Protein AF-A0A654TS84-F1 (afdb_monomer)

Foldseek 3Di:
DVCVVVVHDDDFAAFLLVLLVVLLVQLVVLCVVPNNQRSLQVSLVCLCLSCQPPPLDDVLNVQSNVDGGSVSSVVSSVPDPRRHGDHVRSPDDDDDDDDDDPDDDPPCCVVDVPDPDDDPCPPPDDPDD

InterPro domains:
  IPR024036 tRNA-dihydrouridine synthase, putative, C-terminal [G3DSA:1.10.1200.80] (17-82)
  IPR035587 DUS-like, FMN-binding domain [PF01207] (4-73)

Nearest PDB structures (foldseek):
  6ei9-assembly2_B  TM=7.170E-01  e=5.439E-02  Escherichia coli
  1vhn-assembly1_A  TM=7.467E-01  e=1.820E-01  Thermotoga maritima
  8yqt-assembly1_J  TM=1.193E-01  e=7.619E+00  African swine fever virus

Mean predicted aligned error: 10.65 Å

Solvent-accessible surface area (backbone atoms only — not comparable to full-atom values): 8158 Å² total; per-residue (Å²): 116,67,33,81,78,69,77,44,77,75,78,82,74,60,30,45,36,56,48,41,51,50,51,52,52,49,36,49,51,35,18,72,74,61,39,53,65,54,9,31,61,56,44,30,76,46,46,67,67,74,51,43,60,50,91,63,59,72,67,55,50,55,49,55,54,64,36,62,47,70,68,53,46,51,62,57,48,71,70,51,68,42,83,42,66,61,43,70,77,54,63,71,90,82,75,89,82,75,82,80,77,88,79,81,74,64,89,68,56,87,77,46,92,82,64,82,73,77,62,91,68,74,84,61,90,68,87,81,127

pLDDT: mean 86.01, std 14.93, range [36.28, 98.5]

Organism: Mycobacterium tuberculosis (NCBI:txid1773)

Structure (mmCIF, N/CA/C/O backbone):
data_AF-A0A654TS84-F1
#
_entry.id   AF-A0A654TS84-F1
#
loop_
_atom_site.group_PDB
_atom_site.id
_atom_site.type_symbol
_atom_site.label_atom_id
_atom_site.label_alt_id
_atom_site.label_comp_id
_atom_site.label_asym_id
_atom_site.label_entity_id
_atom_site.label_seq_id
_atom_site.pdbx_PDB_ins_code
_atom_site.Cartn_x
_atom_site.Cartn_y
_atom_site.Cartn_z
_atom_site.occupancy
_atom_site.B_iso_or_equiv
_atom_site.auth_seq_id
_atom_site.auth_comp_id
_atom_site.auth_asym_id
_atom_site.auth_atom_id
_atom_site.pdbx_PDB_model_num
ATOM 1 N N . MET A 1 1 ? -9.237 15.622 -5.826 1.00 50.25 1 MET A N 1
ATOM 2 C CA . MET A 1 1 ? -9.062 17.009 -6.317 1.00 50.25 1 MET A CA 1
ATOM 3 C C . MET A 1 1 ? -10.359 17.625 -6.837 1.00 50.25 1 MET A C 1
ATOM 5 O O . MET A 1 1 ? -10.637 18.733 -6.423 1.00 50.25 1 MET A O 1
ATOM 9 N N . SER A 1 2 ? -11.194 16.936 -7.632 1.00 61.44 2 SER A N 1
ATOM 10 C CA . SER A 1 2 ? -12.464 17.496 -8.155 1.00 61.44 2 SER A CA 1
ATOM 11 C C . SER A 1 2 ? -13.404 18.109 -7.093 1.00 61.44 2 SER A C 1
ATOM 13 O O . SER A 1 2 ? -13.837 19.237 -7.282 1.00 61.44 2 SER A O 1
ATOM 15 N N . ALA A 1 3 ? -13.624 17.452 -5.946 1.00 62.84 3 ALA A N 1
ATOM 16 C CA . ALA A 1 3 ? -14.514 17.951 -4.884 1.00 62.84 3 ALA A CA 1
ATOM 17 C C . ALA A 1 3 ? -14.129 19.344 -4.331 1.00 62.84 3 ALA A C 1
ATOM 19 O O . ALA A 1 3 ? -14.997 20.173 -4.072 1.00 62.84 3 ALA A O 1
ATOM 20 N N . ALA A 1 4 ? -12.826 19.639 -4.240 1.00 63.66 4 ALA A N 1
ATOM 21 C CA . ALA A 1 4 ? -12.328 20.942 -3.791 1.00 63.66 4 ALA A CA 1
ATOM 22 C C . ALA A 1 4 ? -12.630 22.070 -4.795 1.00 63.66 4 ALA A C 1
ATOM 24 O O . ALA A 1 4 ? -12.720 23.229 -4.407 1.00 63.66 4 ALA A O 1
ATOM 25 N N . PHE A 1 5 ? -12.809 21.729 -6.073 1.00 76.56 5 PHE A N 1
ATOM 26 C CA . PHE A 1 5 ? -13.130 22.681 -7.135 1.00 76.56 5 PHE A CA 1
ATOM 27 C C . PHE A 1 5 ? -14.640 22.821 -7.377 1.00 76.56 5 PHE A C 1
ATOM 29 O O . PHE A 1 5 ? -15.067 23.822 -7.941 1.00 76.56 5 PHE A O 1
ATOM 36 N N . THR A 1 6 ? -15.452 21.848 -6.948 1.00 81.69 6 THR A N 1
ATOM 37 C CA . THR A 1 6 ? -16.915 21.845 -7.135 1.00 81.69 6 THR A CA 1
ATOM 38 C C . THR A 1 6 ? -17.697 22.223 -5.876 1.00 81.69 6 THR A C 1
ATOM 40 O O . THR A 1 6 ? -18.925 22.227 -5.904 1.00 81.69 6 THR A O 1
ATOM 43 N N . GLY A 1 7 ? -17.015 22.503 -4.759 1.00 78.94 7 GLY A N 1
ATOM 44 C CA . GLY A 1 7 ? -17.651 22.785 -3.465 1.00 78.94 7 GLY A CA 1
ATOM 45 C C . GLY A 1 7 ? -18.362 21.575 -2.846 1.00 78.94 7 GLY A C 1
ATOM 46 O O . GLY A 1 7 ? -19.131 21.725 -1.900 1.00 78.94 7 GLY A O 1
ATOM 47 N N . SER A 1 8 ? -18.132 20.373 -3.379 1.00 79.69 8 SER A N 1
ATOM 48 C CA . SER A 1 8 ? -18.692 19.133 -2.843 1.00 79.69 8 SER A CA 1
ATOM 49 C C . SER A 1 8 ? -17.830 18.629 -1.680 1.00 79.69 8 SER A C 1
ATOM 51 O O . SER A 1 8 ? -16.609 18.811 -1.710 1.00 79.69 8 SER A O 1
ATOM 53 N N . PRO A 1 9 ? -18.416 17.977 -0.660 1.00 80.06 9 PRO A N 1
ATOM 54 C CA . PRO A 1 9 ? -17.629 17.378 0.410 1.00 80.06 9 PRO A CA 1
ATOM 55 C C . PRO A 1 9 ? -16.659 16.339 -0.160 1.00 80.06 9 PRO A C 1
ATOM 57 O O . PRO A 1 9 ? -16.958 15.650 -1.141 1.00 80.06 9 PRO A O 1
ATOM 60 N N . ALA A 1 10 ? -15.476 16.239 0.449 1.00 80.81 10 ALA A N 1
ATOM 61 C CA . ALA A 1 10 ? -14.528 15.197 0.089 1.00 80.81 10 ALA A CA 1
ATOM 62 C C . ALA A 1 10 ? -15.163 13.817 0.339 1.00 80.81 10 ALA A C 1
ATOM 64 O O 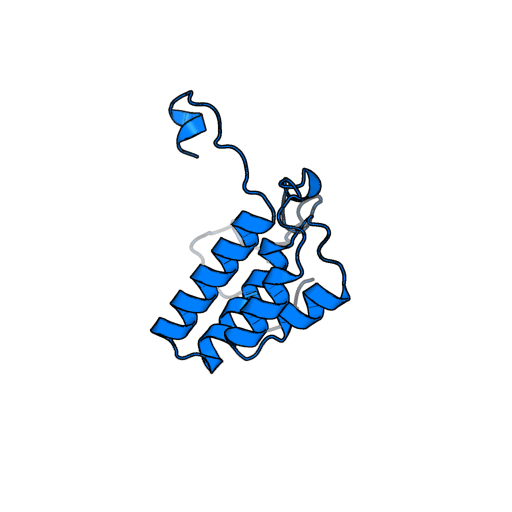. ALA A 1 10 ? -15.861 13.649 1.343 1.00 80.81 10 ALA A O 1
ATOM 65 N N . PRO A 1 11 ? -14.944 12.835 -0.553 1.00 84.19 11 PRO A N 1
ATOM 66 C CA . PRO A 1 11 ? -15.433 11.486 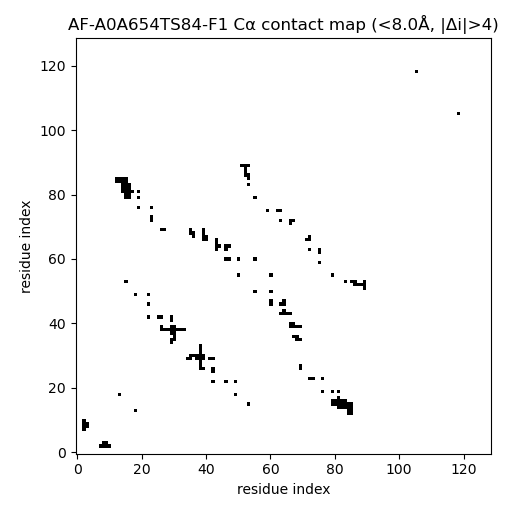-0.324 1.00 84.19 11 PRO A CA 1
ATOM 67 C C . PRO A 1 11 ? -14.807 10.914 0.947 1.00 84.19 11 PRO A C 1
ATOM 69 O O . PRO A 1 11 ? -13.634 11.170 1.239 1.00 84.19 11 PRO A O 1
ATOM 72 N N . THR A 1 12 ? -15.593 10.129 1.681 1.00 87.62 12 THR A N 1
ATOM 73 C CA . THR A 1 12 ? -15.113 9.405 2.856 1.00 87.62 12 THR A CA 1
ATOM 74 C C . THR A 1 12 ? -13.932 8.510 2.465 1.00 87.62 12 THR A C 1
ATOM 76 O O . THR A 1 12 ? -14.026 7.790 1.467 1.00 87.62 12 THR A O 1
ATOM 79 N N . PRO A 1 13 ? -12.814 8.555 3.207 1.00 91.62 13 PRO A N 1
ATOM 80 C CA . PRO A 1 13 ? -11.684 7.665 2.968 1.00 91.62 13 PRO A CA 1
ATOM 81 C C . PRO A 1 13 ? -12.059 6.180 3.129 1.00 91.62 13 PRO A C 1
ATOM 83 O O . PRO A 1 13 ? -12.925 5.867 3.947 1.00 91.62 13 PRO A O 1
ATOM 86 N N . PRO A 1 14 ? -11.388 5.264 2.405 1.00 94.94 14 PRO A N 1
ATOM 87 C CA . PRO A 1 14 ? -11.689 3.840 2.471 1.00 94.94 14 PRO A CA 1
ATOM 88 C C . PRO A 1 14 ? -11.233 3.212 3.794 1.00 94.94 14 PRO A C 1
ATOM 90 O O . PRO A 1 14 ? -10.182 3.551 4.340 1.00 94.94 14 PRO A O 1
ATOM 93 N N . THR A 1 15 ? -11.994 2.239 4.270 1.00 97.25 15 THR A N 1
ATOM 94 C CA . THR A 1 15 ? -11.614 1.314 5.345 1.00 97.25 15 THR A CA 1
ATOM 95 C C . THR A 1 15 ? -10.467 0.392 4.922 1.00 97.25 15 THR A C 1
ATOM 97 O O . THR A 1 15 ? -10.156 0.250 3.736 1.00 97.25 15 THR A O 1
ATOM 100 N N . LEU A 1 16 ? -9.836 -0.286 5.885 1.00 97.50 16 LEU A N 1
ATOM 101 C CA . LEU A 1 16 ? -8.796 -1.273 5.589 1.00 97.50 16 LEU A CA 1
ATOM 102 C C . LEU A 1 16 ? -9.326 -2.443 4.742 1.00 97.50 16 LEU A C 1
ATOM 104 O O . LEU A 1 16 ? -8.579 -2.971 3.921 1.00 97.50 16 LEU A O 1
ATOM 108 N N . GLY A 1 17 ? -10.604 -2.810 4.887 1.00 97.69 17 GLY A N 1
ATOM 109 C CA . GLY A 1 17 ? -11.247 -3.826 4.048 1.00 97.69 17 GLY A CA 1
ATOM 110 C C . GLY A 1 17 ? -11.338 -3.387 2.587 1.00 97.69 17 GLY A C 1
ATOM 111 O O . GLY A 1 17 ? -10.885 -4.095 1.693 1.00 97.69 17 GLY A O 1
ATOM 112 N N . GLU A 1 18 ? -11.802 -2.162 2.340 1.00 98.12 18 GLU A N 1
ATOM 113 C CA . GLU A 1 18 ? -11.855 -1.604 0.982 1.00 98.12 18 GLU A CA 1
ATOM 114 C C . GLU A 1 18 ? -10.450 -1.432 0.380 1.00 98.12 18 GLU A C 1
ATOM 116 O O . GLU A 1 18 ? -10.240 -1.654 -0.813 1.00 98.12 18 GLU A O 1
ATOM 121 N N . VAL A 1 19 ? -9.451 -1.085 1.200 1.00 97.88 19 VAL A N 1
ATOM 122 C CA . VAL A 1 19 ? -8.044 -1.077 0.773 1.00 97.88 19 VAL A CA 1
ATOM 123 C C . VAL A 1 19 ? -7.574 -2.485 0.397 1.00 97.88 19 VAL A C 1
ATOM 125 O O . VAL A 1 19 ? -6.893 -2.635 -0.619 1.00 97.88 19 VAL A O 1
ATOM 128 N N . ALA A 1 20 ? -7.943 -3.518 1.158 1.00 98.25 20 ALA A N 1
ATOM 129 C CA . ALA A 1 20 ? -7.626 -4.906 0.831 1.00 98.25 20 ALA A CA 1
ATOM 130 C C . ALA A 1 20 ? -8.247 -5.330 -0.511 1.00 98.25 20 ALA A C 1
ATOM 132 O O . ALA A 1 20 ? -7.548 -5.898 -1.353 1.00 98.25 20 ALA A O 1
ATOM 133 N N . ASP A 1 21 ? -9.499 -4.955 -0.775 1.00 98.44 21 ASP A N 1
ATOM 134 C CA . ASP A 1 21 ? -10.161 -5.204 -2.062 1.00 98.44 21 ASP A CA 1
ATOM 135 C C . ASP A 1 21 ? -9.468 -4.487 -3.226 1.00 98.44 21 ASP A C 1
ATOM 137 O O . ASP A 1 21 ? -9.308 -5.045 -4.318 1.00 98.44 21 ASP A O 1
ATOM 141 N N . ILE A 1 22 ? -8.989 -3.262 -3.001 1.00 98.31 22 ILE A N 1
ATOM 142 C CA . ILE A 1 22 ? -8.193 -2.528 -3.989 1.00 98.31 22 ILE A CA 1
ATOM 143 C C . ILE A 1 22 ? -6.875 -3.261 -4.274 1.00 98.31 22 ILE A C 1
ATOM 145 O O . ILE A 1 22 ? -6.511 -3.408 -5.445 1.00 98.31 22 ILE A O 1
ATOM 149 N N . ILE A 1 23 ? -6.171 -3.751 -3.245 1.00 98.31 23 ILE A N 1
ATOM 150 C CA . ILE A 1 23 ? -4.938 -4.540 -3.414 1.00 98.31 23 ILE A CA 1
ATOM 151 C C . ILE A 1 23 ? -5.234 -5.815 -4.211 1.00 98.31 23 ILE A C 1
ATOM 153 O O . ILE A 1 23 ? -4.526 -6.110 -5.175 1.00 98.31 23 ILE A O 1
ATOM 157 N N . ARG A 1 24 ? -6.297 -6.541 -3.851 1.00 98.31 24 ARG A N 1
ATOM 158 C CA . ARG A 1 24 ? -6.746 -7.769 -4.519 1.00 98.31 24 ARG A CA 1
ATOM 159 C C . ARG A 1 24 ? -7.034 -7.531 -5.997 1.00 98.31 24 ARG A C 1
ATOM 161 O O . ARG A 1 24 ? -6.519 -8.245 -6.864 1.00 98.31 24 ARG A O 1
ATOM 168 N N . ARG A 1 25 ? -7.799 -6.483 -6.311 1.00 98.50 25 ARG A N 1
ATOM 169 C CA . ARG A 1 25 ? -8.092 -6.084 -7.692 1.00 98.50 25 ARG A CA 1
ATOM 170 C C . ARG A 1 25 ? -6.817 -5.711 -8.446 1.00 98.50 25 ARG A C 1
ATOM 172 O O . ARG A 1 25 ? -6.651 -6.121 -9.590 1.00 98.50 25 ARG A O 1
ATOM 179 N N . HIS A 1 26 ? -5.907 -4.967 -7.824 1.00 98.44 26 HIS A N 1
ATOM 180 C CA . HIS A 1 26 ? -4.647 -4.574 -8.452 1.00 98.44 26 HIS A CA 1
ATOM 181 C C . HIS A 1 26 ? -3.760 -5.797 -8.745 1.00 98.44 26 HIS A C 1
ATOM 183 O O . HIS A 1 26 ? -3.293 -5.950 -9.872 1.00 98.44 26 HIS A O 1
ATOM 189 N N . GLY A 1 27 ? -3.604 -6.713 -7.786 1.00 97.94 27 GLY A N 1
ATOM 190 C CA . GLY A 1 27 ? -2.897 -7.980 -7.988 1.00 97.94 27 GLY A CA 1
ATOM 191 C C . GLY A 1 27 ? -3.502 -8.811 -9.123 1.00 97.94 27 GLY A C 1
ATOM 192 O O . GLY A 1 27 ? -2.765 -9.294 -9.980 1.00 97.94 27 GLY A O 1
ATOM 193 N N . THR A 1 28 ? -4.837 -8.885 -9.190 1.00 97.75 28 THR A N 1
ATOM 194 C CA . THR A 1 28 ? -5.567 -9.559 -10.281 1.00 97.75 28 THR A CA 1
ATOM 195 C C . THR A 1 28 ? -5.230 -8.951 -11.642 1.00 97.75 28 THR A C 1
ATOM 197 O O . THR A 1 28 ? -4.907 -9.669 -12.583 1.00 97.75 28 THR A O 1
ATOM 200 N N . LEU A 1 29 ? -5.276 -7.620 -11.757 1.00 98.38 29 LEU A N 1
ATOM 201 C CA . LEU A 1 29 ? -5.013 -6.919 -13.016 1.00 98.38 29 LEU A CA 1
ATOM 202 C C . LEU A 1 29 ? -3.552 -7.061 -13.460 1.00 98.38 29 LEU A C 1
ATOM 204 O O . LEU A 1 29 ? -3.288 -7.267 -14.644 1.00 98.38 29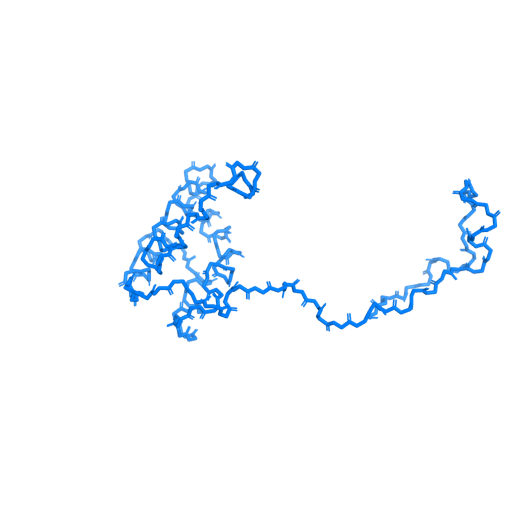 LEU A O 1
ATOM 208 N N . LEU A 1 30 ? -2.605 -6.999 -12.520 1.00 98.19 30 LEU A N 1
ATOM 209 C CA . LEU A 1 30 ? -1.189 -7.231 -12.805 1.00 98.19 30 LEU A CA 1
ATOM 210 C C . LEU A 1 30 ? -0.942 -8.665 -13.279 1.00 98.19 30 LEU A C 1
ATOM 212 O O . LEU A 1 30 ? -0.235 -8.865 -14.265 1.00 98.19 30 LEU A O 1
ATOM 216 N N . ALA A 1 31 ? -1.542 -9.654 -12.613 1.00 97.38 31 ALA A N 1
ATOM 217 C CA . ALA A 1 31 ? -1.437 -11.056 -13.003 1.00 97.38 31 ALA A CA 1
ATOM 218 C C . ALA A 1 31 ? -2.077 -11.321 -14.375 1.00 97.38 31 ALA A C 1
ATOM 220 O O . ALA A 1 31 ? -1.485 -12.012 -15.199 1.00 97.38 31 ALA A O 1
ATOM 221 N N . ALA A 1 32 ? -3.237 -10.722 -14.658 1.00 97.81 32 ALA A N 1
ATOM 222 C CA . ALA A 1 32 ? -3.896 -10.835 -15.958 1.00 97.81 32 ALA A CA 1
ATOM 223 C C . ALA A 1 32 ? -3.043 -10.256 -17.099 1.00 97.81 32 ALA A C 1
ATOM 225 O O . ALA A 1 32 ? -3.066 -10.775 -18.212 1.00 97.81 32 ALA A O 1
ATOM 226 N N . HIS A 1 33 ? -2.283 -9.191 -16.832 1.00 98.06 33 HIS A N 1
ATOM 227 C CA . HIS A 1 33 ? -1.472 -8.532 -17.851 1.00 98.06 33 HIS A CA 1
ATOM 228 C C . HIS A 1 33 ? -0.074 -9.150 -18.027 1.00 98.06 33 HIS A C 1
ATOM 230 O O . HIS A 1 33 ? 0.420 -9.244 -19.148 1.00 98.06 33 HIS A O 1
ATOM 236 N N . PHE A 1 34 ? 0.571 -9.574 -16.938 1.00 97.62 34 PHE A N 1
ATOM 237 C CA . PHE A 1 34 ? 1.972 -10.012 -16.940 1.00 97.62 34 PHE A CA 1
ATOM 238 C C . PHE A 1 34 ? 2.187 -11.492 -16.591 1.00 97.62 34 PHE A C 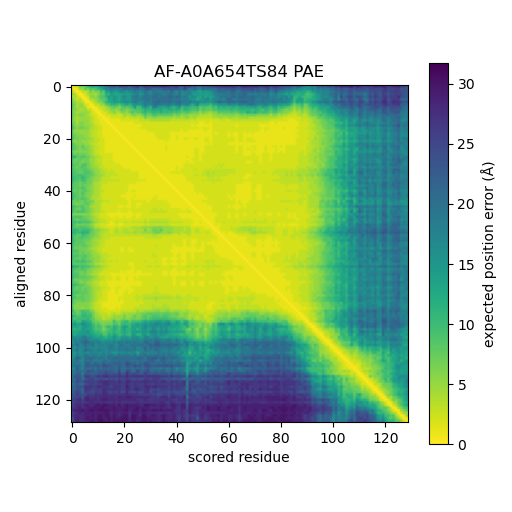1
ATOM 240 O O . PHE A 1 34 ? 3.331 -11.951 -16.586 1.00 97.62 34 PHE A O 1
ATOM 247 N N . GLY A 1 35 ? 1.120 -12.232 -16.294 1.00 97.94 35 GLY A N 1
ATOM 248 C CA . GLY A 1 35 ? 1.188 -13.542 -15.653 1.00 97.94 35 GLY A CA 1
ATOM 249 C C . GLY A 1 35 ? 1.353 -13.426 -14.135 1.00 97.94 35 GLY A C 1
ATOM 250 O O . GLY A 1 35 ? 1.856 -12.426 -13.616 1.00 97.94 35 GLY A O 1
ATOM 251 N N . GLU A 1 36 ? 0.931 -14.464 -13.413 1.00 98.00 36 GLU A N 1
ATOM 252 C CA . GLU A 1 36 ? 0.850 -14.456 -11.947 1.00 98.00 36 GLU A CA 1
ATOM 253 C C . GLU A 1 36 ? 2.194 -14.167 -11.267 1.00 98.00 36 GLU A C 1
ATOM 255 O O . GLU A 1 36 ? 2.272 -13.241 -10.465 1.00 98.00 36 GLU A O 1
ATOM 260 N N . ASP A 1 37 ? 3.269 -14.876 -11.629 1.00 97.81 37 ASP A N 1
ATOM 261 C CA . ASP A 1 37 ? 4.585 -14.695 -10.993 1.00 97.81 37 ASP A CA 1
ATOM 262 C C . ASP A 1 37 ? 5.075 -13.238 -11.070 1.00 97.81 37 ASP A C 1
ATOM 264 O O . ASP A 1 37 ? 5.496 -12.641 -10.072 1.00 97.81 37 ASP A O 1
ATOM 268 N N . LYS A 1 38 ? 4.995 -12.626 -12.258 1.00 97.94 38 LYS A N 1
ATOM 269 C CA . LYS A 1 38 ? 5.397 -11.229 -12.434 1.00 97.94 38 LYS A CA 1
ATOM 270 C C . LYS A 1 38 ? 4.410 -10.277 -11.761 1.00 97.94 38 LYS A C 1
ATOM 272 O O . LYS A 1 38 ? 4.849 -9.327 -11.115 1.00 97.94 38 LYS A O 1
ATOM 277 N N . GLY A 1 39 ? 3.109 -10.549 -11.847 1.00 98.00 39 GLY A N 1
ATOM 278 C CA . GLY A 1 39 ? 2.089 -9.736 -11.194 1.00 98.00 39 GLY A CA 1
ATOM 279 C C . GLY A 1 39 ? 2.253 -9.689 -9.674 1.00 98.00 39 GLY A C 1
ATOM 280 O O . GLY A 1 39 ? 2.193 -8.613 -9.079 1.00 98.00 39 GLY A O 1
ATOM 281 N N . MET A 1 40 ? 2.575 -10.826 -9.051 1.00 98.25 40 MET A N 1
ATOM 282 C CA . MET A 1 40 ? 2.861 -10.904 -7.619 1.00 98.25 40 MET A CA 1
ATOM 283 C C . MET A 1 40 ? 4.163 -10.187 -7.256 1.00 98.25 40 MET A C 1
ATOM 285 O O . MET A 1 40 ? 4.236 -9.512 -6.233 1.00 98.25 40 MET A O 1
ATOM 289 N N . ARG A 1 41 ? 5.199 -10.238 -8.099 1.00 98.25 41 ARG A N 1
ATOM 290 C CA . ARG A 1 41 ? 6.405 -9.418 -7.884 1.00 98.25 41 ARG A CA 1
ATOM 291 C C . ARG A 1 41 ? 6.118 -7.918 -7.963 1.00 98.25 41 ARG A C 1
ATOM 293 O O . ARG A 1 41 ? 6.698 -7.152 -7.192 1.00 98.25 41 ARG A O 1
ATOM 300 N N . ASP A 1 42 ? 5.226 -7.499 -8.853 1.00 98.06 42 ASP A N 1
ATOM 301 C CA . ASP A 1 42 ? 4.886 -6.089 -9.032 1.00 98.06 42 ASP A CA 1
ATOM 302 C C . ASP A 1 42 ? 3.957 -5.554 -7.933 1.00 98.06 42 ASP A C 1
ATOM 304 O O . ASP A 1 42 ? 4.169 -4.433 -7.461 1.00 98.06 42 ASP A O 1
ATOM 308 N N . ILE A 1 43 ? 2.996 -6.341 -7.432 1.00 98.19 43 ILE A N 1
ATOM 309 C CA . ILE A 1 43 ? 2.120 -5.876 -6.343 1.00 98.19 43 ILE A CA 1
ATOM 310 C C . ILE A 1 43 ? 2.898 -5.628 -5.042 1.00 98.19 43 ILE A C 1
ATOM 312 O O . ILE A 1 43 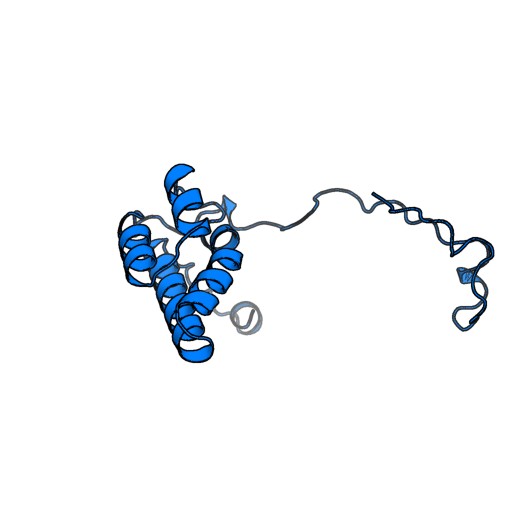? 2.602 -4.662 -4.338 1.00 98.19 43 ILE A O 1
ATOM 316 N N . ARG A 1 44 ? 3.964 -6.401 -4.764 1.00 98.12 44 ARG A N 1
ATOM 317 C CA . ARG A 1 44 ? 4.833 -6.231 -3.575 1.00 98.12 44 ARG A CA 1
ATOM 318 C C . ARG A 1 44 ? 5.360 -4.802 -3.420 1.00 98.12 44 ARG A C 1
ATOM 320 O O . ARG A 1 44 ? 5.481 -4.316 -2.298 1.00 98.12 44 ARG A O 1
ATOM 327 N N . LYS A 1 45 ? 5.616 -4.107 -4.535 1.00 96.69 45 LYS A N 1
ATOM 328 C CA . LYS A 1 45 ? 6.097 -2.712 -4.561 1.00 96.69 45 LYS A CA 1
ATOM 329 C C . LYS A 1 45 ? 5.105 -1.732 -3.927 1.00 96.69 45 LYS A C 1
ATOM 331 O O . LYS A 1 45 ? 5.509 -0.688 -3.429 1.00 96.69 45 LYS A O 1
ATOM 336 N N . HIS A 1 46 ? 3.819 -2.075 -3.929 1.00 96.88 46 HIS A N 1
ATOM 337 C CA . HIS A 1 46 ? 2.731 -1.194 -3.514 1.00 96.88 46 HIS A CA 1
ATOM 338 C C . HIS A 1 46 ? 2.259 -1.454 -2.075 1.00 96.88 46 HIS A C 1
ATOM 340 O O . HIS A 1 46 ? 1.651 -0.575 -1.465 1.00 96.88 46 HIS A O 1
ATOM 346 N N . ILE A 1 47 ? 2.553 -2.629 -1.501 1.00 96.81 47 ILE A N 1
ATOM 347 C CA . ILE A 1 47 ? 2.057 -3.056 -0.178 1.00 96.81 47 ILE A CA 1
ATOM 348 C C . ILE A 1 47 ? 2.385 -2.041 0.921 1.00 96.81 47 ILE A C 1
ATOM 350 O O . ILE A 1 47 ? 1.521 -1.688 1.725 1.00 96.81 47 ILE A O 1
ATOM 354 N N . ALA A 1 48 ? 3.621 -1.538 0.944 1.00 93.25 48 ALA A N 1
ATOM 355 C CA . ALA A 1 48 ? 4.053 -0.575 1.953 1.00 93.25 48 ALA A CA 1
ATOM 356 C C . ALA A 1 48 ? 3.256 0.738 1.893 1.00 93.25 48 ALA A C 1
ATOM 358 O O . ALA A 1 48 ? 3.013 1.350 2.931 1.00 93.25 48 ALA A O 1
ATOM 359 N N . TRP A 1 49 ? 2.835 1.157 0.696 1.00 92.81 49 TRP A N 1
ATOM 360 C CA . TRP A 1 49 ? 2.049 2.373 0.505 1.00 92.81 49 TRP A CA 1
ATOM 361 C C . TRP A 1 49 ? 0.589 2.177 0.897 1.00 92.81 49 TRP A C 1
ATOM 363 O O . TRP A 1 49 ? 0.035 3.043 1.567 1.00 92.81 49 TRP A O 1
ATOM 373 N N . TYR A 1 50 ? -0.016 1.040 0.542 1.00 95.81 50 TYR A N 1
ATOM 374 C CA . TYR A 1 50 ? -1.399 0.746 0.923 1.00 95.81 50 TYR A CA 1
ATOM 375 C C . TYR A 1 50 ? -1.576 0.615 2.437 1.00 95.81 50 TYR A C 1
ATOM 377 O O . TYR A 1 50 ? -2.542 1.124 2.993 1.00 95.81 50 TYR A O 1
ATOM 385 N N . LEU A 1 51 ? -0.632 -0.043 3.114 1.00 95.38 51 LEU A N 1
ATOM 386 C CA . LEU A 1 51 ? -0.723 -0.326 4.550 1.00 95.38 51 LEU A CA 1
ATOM 387 C C . LEU A 1 51 ? -0.052 0.742 5.425 1.00 95.38 51 LEU A C 1
ATOM 389 O O . LEU A 1 51 ? 0.210 0.500 6.612 1.00 95.38 51 LEU A O 1
ATOM 393 N N . HIS A 1 52 ? 0.292 1.894 4.851 1.00 92.75 52 HIS A N 1
ATOM 394 C CA . HIS A 1 52 ? 0.875 3.002 5.594 1.00 92.75 52 HIS A CA 1
ATOM 395 C C . HIS A 1 52 ? -0.137 3.543 6.615 1.00 92.75 52 HIS A C 1
ATOM 397 O O . HIS A 1 52 ? -1.311 3.700 6.301 1.00 92.75 52 HIS A O 1
ATOM 403 N N . GLY A 1 53 ? 0.300 3.774 7.854 1.00 92.75 53 GLY A N 1
ATOM 404 C CA . GLY A 1 53 ? -0.559 4.224 8.959 1.00 92.75 53 GLY A CA 1
ATOM 405 C C . GLY A 1 53 ? -1.498 3.159 9.550 1.00 92.75 53 GLY A C 1
ATOM 406 O O . GLY A 1 53 ? -1.827 3.236 10.730 1.00 92.75 53 GLY A O 1
ATOM 407 N N . PHE A 1 54 ? -1.896 2.135 8.787 1.00 95.31 54 PHE A N 1
ATOM 408 C CA . PHE A 1 54 ? -2.818 1.092 9.260 1.00 95.31 54 PHE A CA 1
ATOM 409 C C . PHE A 1 54 ? -2.186 0.136 10.294 1.00 95.31 54 PHE A C 1
ATOM 411 O O . PHE A 1 54 ? -0.983 -0.127 10.259 1.00 95.31 54 PHE A O 1
ATOM 418 N N . PRO A 1 55 ? -2.962 -0.492 11.188 1.00 92.94 55 PRO A N 1
ATOM 419 C CA . PRO A 1 55 ? -2.460 -1.448 12.174 1.00 92.94 55 PRO A CA 1
ATOM 420 C C . PRO A 1 55 ? -2.309 -2.875 11.604 1.00 92.94 55 PRO A C 1
ATOM 422 O O . PRO A 1 55 ? -2.795 -3.840 12.174 1.00 92.94 55 PRO A O 1
ATOM 425 N N . ALA A 1 56 ? -1.586 -3.057 10.494 1.00 90.50 56 ALA A N 1
ATOM 426 C CA . ALA A 1 56 ? -1.438 -4.377 9.858 1.00 90.50 56 ALA A CA 1
ATOM 427 C C . ALA A 1 56 ? -0.415 -5.324 10.540 1.00 90.50 56 ALA A C 1
ATOM 429 O O . ALA A 1 56 ? -0.187 -6.427 10.065 1.00 90.50 56 ALA A O 1
ATOM 430 N N . GLY A 1 57 ? 0.260 -4.913 11.624 1.00 93.94 57 GLY A N 1
ATOM 431 C CA . GLY A 1 57 ? 1.343 -5.689 12.257 1.00 93.94 57 GLY A CA 1
ATOM 432 C C . GLY A 1 57 ? 2.611 -5.842 11.391 1.00 93.94 57 GLY A C 1
ATOM 433 O O . GLY A 1 57 ? 2.613 -5.566 10.193 1.00 93.94 57 GLY A O 1
ATOM 434 N N . SER A 1 58 ? 3.746 -6.230 11.986 1.00 94.88 58 SER A N 1
ATOM 435 C CA . SER A 1 58 ? 5.020 -6.361 11.245 1.00 94.88 58 SER A CA 1
ATOM 436 C C . SER A 1 58 ? 5.137 -7.691 10.492 1.00 94.88 58 SER A C 1
ATOM 438 O O . SER A 1 58 ? 5.665 -7.731 9.384 1.00 94.88 58 SER A O 1
ATOM 440 N N . ALA A 1 59 ? 4.614 -8.778 11.067 1.00 96.69 59 ALA A N 1
ATOM 441 C CA . ALA A 1 59 ? 4.668 -10.108 10.466 1.00 96.69 59 ALA A CA 1
ATOM 442 C C . ALA A 1 59 ? 3.825 -10.204 9.188 1.00 96.69 59 ALA A C 1
ATOM 444 O O . ALA A 1 59 ? 4.322 -10.676 8.168 1.00 96.69 59 ALA A O 1
ATOM 445 N N . LEU A 1 60 ? 2.586 -9.706 9.220 1.00 96.75 60 LEU A N 1
ATOM 446 C CA . LEU A 1 60 ? 1.693 -9.744 8.062 1.00 96.75 60 LEU A CA 1
ATOM 447 C C . LEU A 1 60 ? 2.195 -8.843 6.927 1.00 96.75 60 LEU A C 1
ATOM 449 O O . LEU A 1 60 ? 2.203 -9.264 5.775 1.00 96.75 60 LEU A O 1
ATOM 453 N N . ARG A 1 61 ? 2.731 -7.656 7.248 1.00 96.94 61 ARG A N 1
ATOM 454 C CA . ARG A 1 61 ? 3.413 -6.799 6.263 1.00 96.94 61 ARG A CA 1
ATOM 455 C C . ARG A 1 61 ? 4.565 -7.509 5.560 1.00 96.94 61 ARG A C 1
ATOM 457 O O . ARG A 1 61 ? 4.676 -7.413 4.344 1.00 96.94 61 ARG A O 1
ATOM 464 N N . ARG A 1 62 ? 5.415 -8.219 6.312 1.00 97.50 62 ARG A N 1
ATOM 465 C CA . ARG A 1 62 ? 6.517 -8.997 5.725 1.00 97.50 62 ARG A CA 1
ATOM 466 C C . ARG A 1 62 ? 6.003 -10.113 4.819 1.00 97.50 62 ARG A C 1
ATOM 468 O O . ARG A 1 62 ? 6.569 -10.304 3.752 1.00 97.50 62 ARG A O 1
ATOM 475 N N . ALA A 1 63 ? 4.943 -10.813 5.223 1.00 98.06 63 ALA A N 1
ATOM 476 C CA . ALA A 1 63 ? 4.335 -11.859 4.403 1.00 98.06 63 ALA A CA 1
ATOM 477 C C . ALA A 1 63 ? 3.783 -11.289 3.084 1.00 98.06 63 ALA A C 1
ATOM 479 O O . ALA A 1 63 ? 4.163 -11.749 2.012 1.00 98.06 63 ALA A O 1
ATOM 480 N N . LEU A 1 64 ? 2.995 -10.210 3.146 1.00 98.06 64 LEU A N 1
ATOM 481 C CA . LEU A 1 64 ? 2.458 -9.533 1.958 1.00 98.06 64 LEU A CA 1
ATOM 482 C C . LEU A 1 64 ? 3.564 -8.985 1.039 1.00 98.06 64 LEU A C 1
ATOM 484 O O . LEU A 1 64 ? 3.445 -9.044 -0.180 1.00 98.06 64 LEU A O 1
ATOM 488 N N . ALA A 1 65 ? 4.676 -8.502 1.601 1.00 97.06 65 ALA A N 1
ATOM 489 C CA . ALA A 1 65 ? 5.830 -8.041 0.827 1.00 97.06 65 ALA A CA 1
ATOM 490 C C . ALA A 1 65 ? 6.599 -9.174 0.111 1.00 97.06 65 ALA A C 1
ATOM 492 O O . ALA A 1 65 ? 7.446 -8.88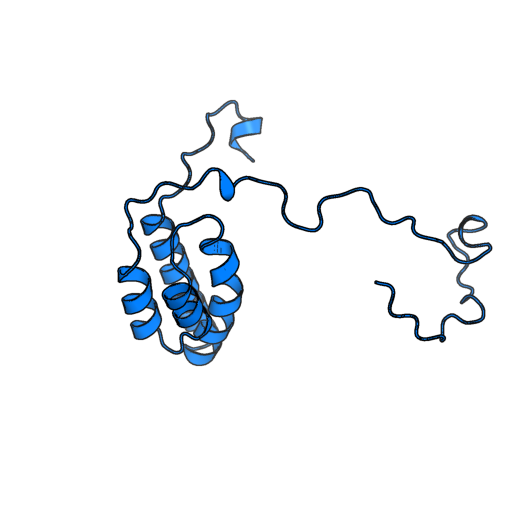6 -0.733 1.00 97.06 65 ALA A O 1
ATOM 493 N N . MET A 1 66 ? 6.309 -10.442 0.421 1.00 97.75 66 MET A N 1
ATOM 494 C CA . MET A 1 66 ? 6.978 -11.626 -0.137 1.00 97.75 66 MET A CA 1
ATOM 495 C C . MET A 1 66 ? 6.035 -12.569 -0.900 1.00 97.75 66 MET A C 1
ATOM 497 O O . MET A 1 66 ? 6.496 -13.597 -1.397 1.00 97.75 66 MET A O 1
ATOM 501 N N . VAL A 1 67 ? 4.757 -12.202 -1.027 1.00 98.00 67 VAL A N 1
ATOM 502 C CA . VAL A 1 67 ? 3.679 -13.026 -1.593 1.00 98.00 67 VAL A CA 1
ATOM 503 C C . VAL A 1 67 ? 3.972 -13.521 -3.008 1.00 98.00 67 VAL A C 1
ATOM 505 O O . VAL A 1 67 ? 4.447 -12.753 -3.847 1.00 98.00 67 VAL A O 1
ATOM 508 N N . LYS A 1 68 ? 3.712 -14.797 -3.297 1.00 97.31 68 LYS A N 1
ATOM 509 C CA . LYS A 1 68 ? 4.079 -15.446 -4.569 1.00 97.31 68 LYS A CA 1
ATOM 510 C C . LYS A 1 68 ? 2.897 -15.859 -5.431 1.00 97.31 68 LYS A C 1
ATOM 512 O O . LYS A 1 68 ? 3.090 -15.966 -6.637 1.00 97.31 68 LYS A O 1
ATOM 517 N N . THR A 1 69 ? 1.725 -16.067 -4.842 1.00 97.94 69 THR A N 1
ATOM 518 C CA . THR A 1 69 ? 0.520 -16.498 -5.562 1.00 97.94 69 THR A CA 1
ATOM 519 C C . THR A 1 69 ? -0.681 -15.640 -5.195 1.00 97.94 69 THR A C 1
ATOM 521 O O . THR A 1 69 ? -0.691 -14.960 -4.165 1.00 97.94 69 THR A O 1
ATOM 524 N N . PHE A 1 70 ? -1.704 -15.684 -6.042 1.00 95.00 70 PHE A N 1
ATOM 525 C CA . PHE A 1 70 ? -2.973 -15.018 -5.795 1.00 95.00 70 PHE A CA 1
ATOM 526 C C . PHE A 1 70 ? -3.666 -15.568 -4.546 1.00 95.00 70 PHE A C 1
ATOM 528 O O . PHE A 1 70 ? -4.108 -14.787 -3.711 1.00 95.00 70 PHE A O 1
ATOM 535 N N . ASP A 1 71 ? -3.674 -16.888 -4.369 1.00 97.56 71 ASP A N 1
ATOM 536 C CA . ASP A 1 71 ? -4.269 -17.531 -3.192 1.00 97.56 71 ASP A CA 1
ATOM 537 C C . ASP A 1 71 ? -3.559 -17.119 -1.897 1.00 97.56 71 ASP A C 1
ATOM 539 O O . ASP A 1 71 ? -4.198 -16.884 -0.872 1.00 97.56 71 ASP A O 1
ATOM 543 N N . GLU A 1 72 ? -2.227 -16.985 -1.932 1.00 98.06 72 GLU A N 1
ATOM 544 C CA . GLU A 1 72 ? -1.465 -16.495 -0.784 1.00 98.06 72 GLU A CA 1
ATOM 545 C C . GLU A 1 72 ? -1.797 -15.024 -0.507 1.00 98.06 72 GLU A C 1
ATOM 547 O O . GLU A 1 72 ? -1.986 -14.650 0.650 1.00 98.06 72 GLU A O 1
ATOM 552 N N . LEU A 1 73 ? -1.913 -14.193 -1.551 1.00 98.19 73 LEU A N 1
ATOM 553 C CA . LEU A 1 73 ? -2.337 -12.800 -1.408 1.00 98.19 73 LEU A CA 1
ATOM 554 C C . LEU A 1 73 ? -3.717 -12.721 -0.760 1.00 98.19 73 LEU A C 1
ATOM 556 O O . LEU A 1 73 ? -3.886 -11.968 0.195 1.00 98.19 73 LEU A O 1
ATOM 560 N N . ASP A 1 74 ? -4.661 -13.523 -1.243 1.00 97.62 74 ASP A N 1
ATOM 561 C CA . ASP A 1 74 ? -6.024 -13.595 -0.738 1.00 97.62 74 ASP A CA 1
ATOM 562 C C . ASP A 1 74 ? -6.060 -13.952 0.751 1.00 97.62 74 ASP A C 1
ATOM 564 O O . ASP A 1 74 ? -6.486 -13.150 1.583 1.00 97.62 74 ASP A O 1
ATOM 568 N N . CYS A 1 75 ? -5.456 -15.087 1.109 1.00 98.25 75 CYS A N 1
ATOM 569 C CA . CYS A 1 75 ? -5.402 -15.561 2.489 1.00 98.25 75 CYS A CA 1
ATOM 570 C C . CYS A 1 75 ? -4.712 -14.566 3.436 1.00 98.25 75 CYS A C 1
ATOM 572 O O . CYS A 1 75 ? -5.034 -14.500 4.624 1.00 98.25 75 CYS A O 1
ATOM 574 N N . LEU A 1 76 ? -3.711 -13.820 2.9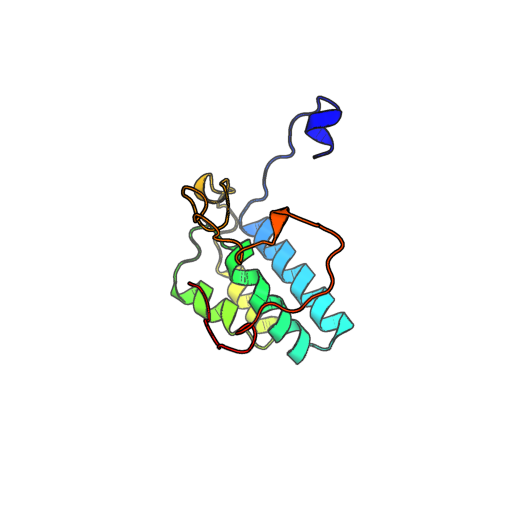57 1.00 98.38 76 LEU A N 1
ATOM 575 C CA . LEU A 1 7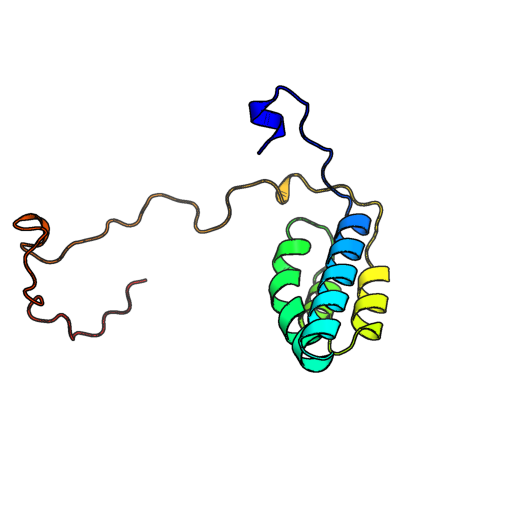6 ? -3.040 -12.807 3.768 1.00 98.38 76 LEU A CA 1
ATOM 576 C C . LEU A 1 76 ? -3.903 -11.554 3.949 1.00 98.38 76 LEU A C 1
ATOM 578 O O . LEU A 1 76 ? -3.896 -10.979 5.038 1.00 98.38 76 LEU A O 1
ATOM 582 N N . LEU A 1 77 ? -4.634 -11.130 2.919 1.00 98.00 77 LEU A N 1
ATOM 583 C CA . LEU A 1 77 ? -5.533 -9.979 2.993 1.00 98.00 77 LEU A CA 1
ATOM 584 C C . LEU A 1 77 ? -6.726 -10.244 3.920 1.00 98.00 77 LEU A C 1
ATOM 586 O O . LEU A 1 77 ? -7.064 -9.363 4.706 1.00 98.00 77 LEU A O 1
ATOM 590 N N . ASP A 1 78 ? -7.267 -11.462 3.934 1.00 97.88 78 ASP A N 1
ATOM 591 C CA . ASP A 1 78 ? -8.377 -11.865 4.815 1.00 97.88 78 ASP A CA 1
ATOM 592 C C . ASP A 1 78 ? -8.034 -11.822 6.313 1.00 97.88 78 ASP A C 1
ATOM 594 O O . ASP A 1 78 ? -8.909 -11.838 7.178 1.00 97.88 78 ASP A O 1
ATOM 598 N N . ARG A 1 79 ? -6.743 -11.749 6.651 1.00 97.62 79 ARG A N 1
ATOM 599 C CA . ARG A 1 79 ? -6.274 -11.604 8.036 1.00 97.62 79 ARG A CA 1
ATOM 600 C C . ARG A 1 79 ? -6.283 -10.158 8.527 1.00 97.62 79 ARG A C 1
ATOM 602 O O . ARG A 1 79 ? -5.976 -9.928 9.699 1.00 97.62 79 ARG A O 1
ATOM 609 N N . LEU A 1 80 ? -6.535 -9.187 7.651 1.00 96.81 80 LEU A N 1
ATOM 610 C CA . LEU A 1 80 ? -6.663 -7.785 8.032 1.00 96.81 80 LEU A CA 1
ATOM 611 C C . LEU A 1 80 ? -8.020 -7.552 8.701 1.00 96.81 80 LEU A C 1
ATOM 613 O O . LEU A 1 80 ? -9.038 -8.093 8.283 1.00 96.81 80 LEU A O 1
ATOM 617 N N . ASP A 1 81 ? -8.046 -6.695 9.720 1.00 96.56 81 ASP A N 1
ATOM 618 C CA . ASP A 1 81 ? -9.308 -6.212 10.276 1.00 96.56 81 ASP A CA 1
ATOM 619 C C . ASP A 1 81 ? -9.923 -5.185 9.319 1.00 96.56 81 ASP A C 1
ATOM 621 O O . ASP A 1 81 ? -9.512 -4.023 9.266 1.00 96.56 81 ASP A O 1
ATOM 625 N N . GLY A 1 82 ? -10.906 -5.632 8.538 1.00 96.31 82 GLY A N 1
ATOM 626 C CA . GLY A 1 82 ? -11.563 -4.808 7.529 1.00 96.31 82 GLY A CA 1
ATOM 627 C C . GLY A 1 82 ? -12.341 -3.618 8.094 1.00 96.31 82 GLY A C 1
ATOM 628 O O . GLY A 1 82 ? -12.625 -2.683 7.351 1.00 96.31 82 GLY A O 1
ATOM 629 N N . THR A 1 83 ? -12.653 -3.618 9.394 1.00 97.00 83 THR A N 1
ATOM 630 C CA . THR A 1 83 ? -13.438 -2.554 10.038 1.00 97.00 83 THR A CA 1
ATOM 631 C C . THR A 1 83 ? -12.607 -1.328 10.401 1.00 97.00 83 THR A C 1
ATOM 633 O O . THR A 1 83 ? -13.164 -0.282 10.742 1.00 97.00 83 THR A O 1
ATOM 636 N N . VAL A 1 84 ? -11.275 -1.426 10.308 1.00 96.88 84 VAL A N 1
ATOM 637 C CA . VAL A 1 84 ? -10.385 -0.327 10.675 1.00 96.88 84 VAL A CA 1
ATOM 638 C C . VAL A 1 84 ? -10.594 0.859 9.725 1.00 96.88 84 VAL A C 1
ATOM 640 O O . VAL A 1 84 ? -10.405 0.710 8.511 1.00 96.88 84 VAL A O 1
ATOM 643 N N . PRO A 1 85 ? -10.949 2.049 10.245 1.00 96.00 85 PRO A N 1
ATOM 644 C CA . PRO A 1 85 ? -11.105 3.242 9.424 1.00 96.00 85 PRO A CA 1
ATOM 645 C C . PRO A 1 85 ? -9.752 3.730 8.899 1.00 96.00 85 PRO A C 1
ATOM 647 O O . PRO A 1 85 ? -8.694 3.406 9.446 1.00 96.00 85 PRO A O 1
ATOM 650 N N . PHE A 1 86 ? -9.782 4.547 7.846 1.00 93.81 86 PHE A N 1
ATOM 651 C CA . PHE A 1 86 ? -8.574 5.186 7.335 1.00 93.81 86 PHE A CA 1
ATOM 652 C C . PHE A 1 86 ? -7.897 6.019 8.439 1.00 93.81 86 PHE A C 1
ATOM 654 O O . PHE A 1 86 ? -8.554 6.878 9.029 1.00 93.81 86 PHE A O 1
ATOM 661 N N . PRO A 1 87 ? -6.609 5.792 8.741 1.00 91.31 87 PRO A N 1
ATOM 662 C CA . PRO A 1 87 ? -5.964 6.439 9.871 1.00 91.31 87 PRO A CA 1
ATOM 663 C C . PRO A 1 87 ? -5.498 7.854 9.518 1.00 91.31 87 PRO A C 1
ATOM 665 O O . PRO A 1 87 ? -4.885 8.072 8.472 1.00 91.31 87 PRO A O 1
ATOM 668 N N . ASP A 1 88 ? -5.650 8.793 10.453 1.00 87.69 88 ASP A N 1
ATOM 669 C CA . ASP A 1 88 ? -5.131 10.165 10.310 1.00 87.69 88 ASP A CA 1
ATOM 670 C C . ASP A 1 88 ? -3.604 10.191 10.120 1.00 87.69 88 ASP A C 1
ATOM 672 O O . ASP A 1 88 ? -3.053 11.060 9.449 1.00 87.69 88 ASP A O 1
ATOM 676 N N . SER A 1 89 ? -2.890 9.194 10.652 1.00 84.06 89 SER A N 1
ATOM 677 C CA . SER A 1 89 ? -1.441 9.055 10.454 1.00 84.06 89 SER A CA 1
ATOM 678 C C . SER A 1 89 ? -1.047 8.761 9.001 1.00 84.06 89 SER A C 1
ATOM 680 O O . SER A 1 89 ? 0.102 8.992 8.629 1.00 84.06 89 SER A O 1
ATOM 682 N N . ALA A 1 90 ? -1.978 8.279 8.169 1.00 83.94 90 ALA A N 1
ATOM 683 C CA . ALA A 1 90 ? -1.758 8.106 6.735 1.00 83.94 90 ALA A CA 1
ATOM 684 C C . ALA A 1 90 ? -1.991 9.399 5.933 1.00 83.94 90 ALA A C 1
ATOM 686 O O . ALA A 1 90 ? -1.592 9.474 4.764 1.00 83.94 90 ALA A O 1
ATOM 687 N N . THR A 1 91 ? -2.595 10.422 6.547 1.00 77.50 91 THR A N 1
ATOM 688 C CA . THR A 1 91 ? -2.674 11.775 5.990 1.00 77.50 91 THR A CA 1
ATOM 689 C C . THR A 1 91 ? -1.471 12.604 6.436 1.00 77.50 91 THR A C 1
ATOM 691 O O . THR A 1 91 ? -1.320 12.948 7.601 1.00 77.50 91 THR A O 1
ATOM 694 N N . GLY A 1 92 ? -0.582 12.934 5.499 1.00 74.06 92 GLY A N 1
ATOM 695 C CA . GLY A 1 92 ? 0.605 13.731 5.794 1.00 74.06 92 GLY A CA 1
ATOM 696 C C . GLY A 1 92 ? 1.558 13.838 4.611 1.00 74.06 92 GLY A C 1
ATOM 697 O O . GLY A 1 92 ? 1.439 13.112 3.620 1.00 74.06 92 GLY A O 1
ATOM 698 N N . ALA A 1 93 ? 2.511 14.766 4.706 1.00 74.31 93 ALA A N 1
ATOM 699 C CA . ALA A 1 93 ? 3.551 14.908 3.696 1.00 74.31 93 ALA A CA 1
ATOM 700 C C . ALA A 1 93 ? 4.464 13.670 3.695 1.00 74.31 93 ALA A C 1
ATOM 702 O O . ALA A 1 93 ? 4.940 13.217 4.737 1.00 74.31 93 ALA A O 1
ATOM 703 N N . ARG A 1 94 ? 4.673 13.111 2.500 1.00 74.31 94 ARG A N 1
ATOM 704 C CA . ARG A 1 94 ? 5.533 11.948 2.266 1.00 74.31 94 ARG A CA 1
ATOM 705 C C . ARG A 1 94 ? 6.904 12.425 1.797 1.00 74.31 94 ARG A C 1
ATOM 707 O O . ARG A 1 94 ? 6.980 13.302 0.944 1.00 74.31 94 ARG A O 1
ATOM 714 N N . GLY A 1 95 ? 7.966 11.803 2.304 1.00 74.19 95 GLY A N 1
ATOM 715 C CA . GLY A 1 95 ? 9.349 12.132 1.947 1.00 74.19 95 GLY A CA 1
ATOM 716 C C . GLY A 1 95 ? 10.119 12.792 3.089 1.00 74.19 95 GLY A C 1
ATOM 717 O O . GLY A 1 95 ? 9.671 12.802 4.236 1.00 74.19 95 GLY A O 1
ATOM 718 N N . ARG A 1 96 ? 11.316 13.302 2.780 1.00 72.75 96 ARG A N 1
ATOM 719 C CA . ARG A 1 96 ? 12.167 13.975 3.765 1.00 72.75 96 ARG A CA 1
ATOM 720 C C . ARG A 1 96 ? 11.480 15.251 4.238 1.00 72.75 96 ARG A C 1
ATOM 722 O O . ARG A 1 96 ? 11.279 16.176 3.460 1.00 72.75 96 ARG A O 1
ATOM 729 N N . GLN A 1 97 ? 11.198 15.296 5.529 1.00 77.44 97 GLN A N 1
ATOM 730 C CA . GLN A 1 97 ? 10.699 16.487 6.195 1.00 77.44 97 GLN A CA 1
ATOM 731 C C . GLN A 1 97 ? 11.882 17.307 6.712 1.00 77.44 97 GLN A C 1
ATOM 733 O O . GLN A 1 97 ? 12.792 16.759 7.335 1.00 77.44 97 GLN A O 1
ATOM 738 N N . GLY A 1 98 ? 11.890 18.608 6.427 1.00 75.69 98 GLY A N 1
ATOM 739 C CA . GLY A 1 98 ? 12.936 19.536 6.859 1.00 75.69 98 GLY A CA 1
ATOM 740 C C . GLY A 1 98 ? 13.295 20.567 5.791 1.00 75.69 98 GLY A C 1
ATOM 741 O O . GLY A 1 98 ? 12.786 20.527 4.673 1.00 75.69 98 GLY A O 1
ATOM 742 N N . SER A 1 99 ? 14.186 21.495 6.138 1.00 77.62 99 SER A N 1
ATOM 743 C CA . SER A 1 99 ? 14.625 22.539 5.211 1.00 77.62 99 SER A CA 1
ATOM 744 C C . SER A 1 99 ? 15.367 21.943 4.005 1.00 77.62 99 SER A C 1
ATOM 746 O O . SER A 1 99 ? 16.069 20.928 4.167 1.00 77.62 99 SER A O 1
ATOM 748 N N . PRO A 1 100 ? 15.240 22.559 2.812 1.00 75.94 100 PRO A N 1
ATOM 749 C CA . PRO A 1 100 ? 16.012 22.177 1.638 1.00 75.94 100 PRO A CA 1
ATOM 750 C C . PRO A 1 100 ? 17.502 22.121 1.974 1.00 75.94 100 PRO A C 1
ATOM 752 O O . PRO A 1 100 ? 18.015 22.986 2.690 1.00 75.94 100 PRO A O 1
ATOM 755 N N . ALA A 1 101 ? 18.200 21.108 1.462 1.00 74.31 101 ALA A N 1
ATOM 756 C CA . ALA A 1 101 ? 19.654 21.138 1.476 1.00 74.31 101 ALA A CA 1
ATOM 757 C C . ALA A 1 101 ? 20.121 22.342 0.648 1.00 74.31 101 ALA A C 1
ATOM 759 O O . ALA A 1 101 ? 19.525 22.671 -0.381 1.00 74.31 101 ALA A O 1
ATOM 760 N N . ARG A 1 102 ? 21.173 23.023 1.109 1.00 77.69 102 ARG A N 1
ATOM 761 C CA . ARG A 1 102 ? 21.784 24.105 0.339 1.00 77.69 102 ARG A CA 1
ATOM 762 C C . ARG A 1 102 ? 22.488 23.455 -0.851 1.00 77.69 102 ARG A C 1
ATOM 764 O O . ARG A 1 102 ? 23.502 22.793 -0.662 1.00 77.69 102 ARG A O 1
ATOM 771 N N . VAL A 1 103 ? 21.922 23.591 -2.045 1.00 79.25 103 VAL A N 1
ATOM 772 C CA . VAL A 1 103 ? 22.552 23.096 -3.273 1.00 79.25 103 VAL A CA 1
ATOM 773 C C . VAL A 1 103 ? 23.616 24.109 -3.682 1.00 79.25 103 VAL A C 1
ATOM 775 O O . VAL A 1 103 ? 23.307 25.288 -3.851 1.00 79.25 103 VAL A O 1
ATOM 778 N N . ALA A 1 104 ? 24.869 23.668 -3.786 1.00 81.69 104 ALA A N 1
ATOM 779 C CA . ALA A 1 104 ? 25.939 24.465 -4.371 1.00 81.69 104 ALA A CA 1
ATOM 780 C C . ALA A 1 104 ? 25.977 24.190 -5.875 1.00 81.69 104 ALA A C 1
ATOM 782 O O . ALA A 1 104 ? 26.009 23.032 -6.293 1.00 81.69 104 ALA A O 1
ATOM 783 N N . LEU A 1 105 ? 25.940 25.253 -6.672 1.00 78.50 105 LEU A N 1
ATOM 784 C CA . LEU A 1 105 ? 26.183 25.163 -8.106 1.00 78.50 105 LEU A CA 1
ATOM 785 C C . LEU A 1 105 ? 27.695 25.252 -8.355 1.00 78.50 105 LEU A C 1
ATOM 787 O O . LEU A 1 105 ? 28.380 25.919 -7.575 1.00 78.50 105 LEU A O 1
ATOM 791 N N . PRO A 1 106 ? 28.218 24.617 -9.418 1.00 79.06 106 PRO A N 1
ATOM 792 C CA . PRO A 1 106 ? 29.580 24.868 -9.872 1.00 79.06 106 PRO A CA 1
ATOM 793 C C . PRO A 1 106 ? 29.822 26.361 -10.132 1.00 79.06 106 PRO A C 1
ATOM 795 O O . PRO A 1 106 ? 28.897 27.100 -10.492 1.00 79.06 106 PRO A O 1
ATOM 798 N N . ASP A 1 107 ? 31.069 26.799 -9.973 1.00 76.62 107 ASP A N 1
ATOM 799 C CA . ASP A 1 107 ? 31.454 28.185 -10.237 1.00 76.62 107 ASP A CA 1
ATOM 800 C C . ASP A 1 107 ? 31.088 28.590 -11.674 1.00 76.62 107 ASP A C 1
ATOM 802 O O . ASP A 1 107 ? 31.325 27.856 -12.631 1.00 76.62 107 ASP A O 1
ATOM 806 N N . GLY A 1 108 ? 30.478 29.767 -11.824 1.00 71.94 108 GLY A N 1
ATOM 807 C CA . GLY A 1 108 ? 30.082 30.313 -13.124 1.00 71.94 108 GLY A CA 1
ATOM 808 C C . GLY A 1 108 ? 28.733 29.829 -13.670 1.00 71.94 108 GLY A C 1
ATOM 809 O O . GLY A 1 108 ? 28.232 30.462 -14.595 1.00 71.94 108 GLY A O 1
ATOM 810 N N . TRP A 1 109 ? 28.084 28.824 -13.068 1.00 75.19 109 TRP A N 1
ATOM 811 C CA . TRP A 1 109 ? 26.842 28.215 -13.585 1.00 75.19 109 TRP A CA 1
ATOM 812 C C . TRP A 1 109 ? 25.685 29.197 -13.846 1.00 75.19 109 TRP A C 1
ATOM 814 O O . TRP A 1 109 ? 24.920 29.026 -14.785 1.00 75.19 109 TRP A O 1
ATOM 824 N N . LEU A 1 110 ? 25.527 30.239 -13.022 1.00 79.31 110 LEU A N 1
ATOM 825 C CA . LEU A 1 110 ? 24.452 31.234 -13.194 1.00 79.31 110 LEU A CA 1
ATOM 826 C C . LEU A 1 110 ? 24.803 32.368 -14.169 1.00 79.31 110 LEU A C 1
ATOM 828 O O . LEU A 1 110 ? 23.992 33.270 -14.366 1.00 79.31 110 LEU A O 1
ATOM 832 N N . THR A 1 111 ? 26.010 32.359 -14.730 1.00 81.75 111 THR A N 1
ATOM 833 C CA . THR A 1 111 ? 26.500 33.438 -15.601 1.00 81.75 111 THR A CA 1
ATOM 834 C C . THR A 1 111 ? 25.910 33.334 -17.001 1.00 81.75 111 THR A C 1
ATOM 836 O O . THR A 1 111 ? 25.680 34.361 -17.633 1.00 81.75 111 THR A O 1
ATOM 839 N N . ASP A 1 112 ? 25.636 32.114 -17.465 1.00 77.00 112 ASP A N 1
ATOM 840 C CA . ASP A 1 112 ? 25.030 31.856 -18.765 1.00 77.00 112 ASP A CA 1
ATOM 841 C C . ASP A 1 112 ? 24.244 30.526 -18.724 1.00 77.00 112 ASP A C 1
ATOM 843 O O . ASP A 1 112 ? 24.851 29.460 -18.622 1.00 77.00 112 ASP A O 1
ATOM 847 N N . PRO A 1 113 ? 22.897 30.564 -18.751 1.00 68.00 113 PRO A N 1
ATOM 848 C CA . PRO A 1 113 ? 22.059 29.367 -18.693 1.00 68.00 113 PRO A CA 1
ATOM 849 C C . PRO A 1 113 ? 22.114 28.505 -19.964 1.00 68.00 113 PRO A C 1
ATOM 851 O O . PRO A 1 113 ? 21.672 27.357 -19.911 1.00 68.00 113 PRO A O 1
ATOM 854 N N . ASP A 1 114 ? 22.641 29.036 -21.073 1.00 75.75 114 ASP A N 1
ATOM 855 C CA . ASP A 1 114 ? 22.808 28.321 -22.343 1.00 75.75 114 ASP A CA 1
ATOM 856 C C . ASP A 1 114 ? 24.263 27.846 -22.557 1.00 75.75 114 ASP A C 1
ATOM 858 O O . ASP A 1 114 ? 24.576 27.221 -23.579 1.00 75.75 114 ASP A O 1
ATOM 862 N N . ASP A 1 115 ? 25.165 28.097 -21.596 1.00 73.88 115 ASP A N 1
ATOM 863 C CA . ASP A 1 115 ? 26.550 27.632 -21.668 1.00 73.88 115 ASP A CA 1
ATOM 864 C C . ASP A 1 115 ? 26.612 26.103 -21.568 1.00 73.88 115 ASP A C 1
ATOM 866 O O . ASP A 1 115 ? 26.373 25.484 -20.532 1.00 73.88 115 ASP A O 1
ATOM 870 N N . CYS A 1 116 ? 26.956 25.477 -22.692 1.00 71.44 116 CYS A N 1
ATOM 871 C CA . CYS A 1 116 ? 27.085 24.030 -22.820 1.00 71.44 116 CYS A CA 1
ATOM 872 C C . CYS A 1 116 ? 28.453 23.498 -22.346 1.00 71.44 116 CYS A C 1
ATOM 874 O O . CYS A 1 116 ? 28.757 22.321 -22.564 1.00 71.44 116 CYS A O 1
ATOM 876 N N . ARG A 1 117 ? 29.322 24.336 -21.763 1.00 70.31 117 ARG A N 1
ATOM 877 C CA . ARG A 1 117 ? 30.628 23.899 -21.251 1.00 70.31 117 ARG A CA 1
ATOM 878 C C . ARG A 1 117 ? 30.456 22.953 -20.068 1.00 70.31 117 ARG A C 1
ATOM 880 O O . ARG A 1 117 ? 29.819 23.270 -19.069 1.00 70.31 117 ARG A O 1
ATOM 887 N N . VAL A 1 118 ? 31.091 21.789 -20.162 1.00 63.22 118 VAL A N 1
ATOM 888 C CA . VAL A 1 118 ? 31.193 20.854 -19.039 1.00 63.22 118 VAL A CA 1
ATOM 889 C C . VAL A 1 118 ? 32.176 21.441 -18.017 1.00 63.22 118 VAL A C 1
ATOM 891 O O . VAL A 1 118 ? 33.308 21.743 -18.402 1.00 63.22 118 VAL A O 1
ATOM 894 N N . PRO A 1 119 ? 31.789 21.618 -16.739 1.00 64.19 119 PRO A N 1
ATOM 895 C CA . PRO A 1 119 ? 32.701 22.110 -15.711 1.00 64.19 119 PRO A CA 1
ATOM 896 C C . PRO A 1 119 ? 33.930 21.202 -15.566 1.00 64.19 119 PRO A C 1
ATOM 898 O O . PRO A 1 119 ? 33.807 19.973 -15.576 1.00 64.19 119 PRO A O 1
ATOM 901 N N . GLU A 1 120 ? 35.117 21.789 -15.392 1.00 64.81 120 GLU A N 1
ATOM 902 C CA . GLU A 1 120 ? 36.326 21.016 -15.092 1.00 64.81 120 GLU A CA 1
ATOM 903 C C . GLU A 1 120 ? 36.130 20.223 -13.787 1.00 64.81 120 GLU A C 1
ATOM 905 O O . GLU A 1 120 ? 35.792 20.785 -12.747 1.00 64.81 120 GLU A O 1
ATOM 910 N N . GLY A 1 121 ? 36.309 18.897 -13.845 1.00 60.12 121 GLY A N 1
ATOM 911 C CA . GLY A 1 121 ? 36.102 18.001 -12.700 1.00 60.12 121 GLY A CA 1
ATOM 912 C C . GLY A 1 121 ? 34.702 17.384 -12.578 1.00 60.12 121 GLY A C 1
ATOM 913 O O . GLY A 1 121 ? 34.452 16.691 -11.594 1.00 60.12 121 GLY A O 1
ATOM 914 N N . ALA A 1 122 ? 33.810 17.555 -13.564 1.00 54.97 122 ALA A N 1
ATOM 915 C CA . ALA A 1 122 ? 32.494 16.895 -13.596 1.00 54.97 122 ALA A CA 1
ATOM 916 C C . ALA A 1 122 ? 32.556 15.347 -13.581 1.00 54.97 122 ALA A C 1
ATOM 918 O O . ALA A 1 122 ? 31.578 14.699 -13.213 1.00 54.97 122 ALA A O 1
ATOM 919 N N . ASP A 1 123 ? 33.711 14.760 -13.915 1.00 56.47 123 ASP A N 1
ATOM 920 C CA . ASP A 1 123 ? 33.974 13.315 -13.830 1.00 56.47 123 ASP A CA 1
ATOM 921 C C . ASP A 1 123 ? 34.382 12.839 -12.418 1.00 56.47 123 ASP A C 1
ATOM 923 O O . ASP A 1 123 ? 34.583 11.642 -12.188 1.00 56.47 123 ASP A O 1
ATOM 927 N N . ALA A 1 124 ? 34.517 13.743 -11.441 1.00 56.09 124 ALA A N 1
ATOM 928 C CA . ALA A 1 124 ? 34.787 13.359 -10.061 1.00 56.09 124 ALA A CA 1
ATOM 929 C C . ALA A 1 124 ? 33.512 12.776 -9.431 1.00 56.09 124 ALA A C 1
ATOM 931 O O . ALA A 1 124 ? 32.564 13.496 -9.119 1.00 56.09 124 ALA A O 1
ATOM 932 N N . MET A 1 125 ? 33.488 11.453 -9.229 1.00 49.62 125 MET A N 1
ATOM 933 C CA . MET A 1 125 ? 32.392 10.740 -8.565 1.00 49.62 125 MET A CA 1
ATOM 934 C C . MET A 1 125 ? 32.177 11.242 -7.126 1.00 49.62 125 MET A C 1
ATOM 936 O O . MET A 1 125 ? 32.737 10.709 -6.170 1.00 49.62 125 MET A O 1
ATOM 940 N N . GLY A 1 126 ? 31.318 12.245 -6.966 1.00 51.09 126 GLY A N 1
ATOM 941 C CA . GLY A 1 126 ? 30.741 12.665 -5.696 1.00 51.09 126 GLY A CA 1
ATOM 942 C C . GLY A 1 126 ? 29.272 12.266 -5.650 1.00 51.09 126 GLY A C 1
ATOM 943 O O . GLY A 1 126 ? 28.409 13.022 -6.086 1.00 51.09 126 GLY A O 1
ATOM 944 N N . SER A 1 127 ? 28.969 11.075 -5.129 1.00 42.34 127 SER A N 1
ATOM 945 C CA . SER A 1 127 ? 27.589 10.692 -4.806 1.00 42.34 127 SER A CA 1
ATOM 946 C C . SER A 1 127 ? 27.117 11.542 -3.623 1.00 42.34 127 SER A C 1
ATOM 948 O O . SER A 1 127 ? 27.325 11.166 -2.472 1.00 42.34 127 SER A O 1
ATOM 950 N N . GLY A 1 128 ? 26.545 12.715 -3.904 1.00 45.44 128 GLY A N 1
ATOM 951 C CA . GLY A 1 128 ? 25.997 13.619 -2.893 1.00 45.44 128 GLY A CA 1
ATOM 952 C C . GLY A 1 128 ? 24.893 12.946 -2.073 1.00 45.44 128 GLY A C 1
ATOM 953 O O . GLY A 1 128 ? 23.962 12.373 -2.640 1.00 45.44 128 GLY A O 1
ATOM 954 N N . GLY A 1 129 ? 25.037 12.995 -0.747 1.00 36.28 129 GLY A N 1
ATOM 955 C CA . GLY A 1 129 ? 24.021 12.621 0.243 1.00 36.28 129 GLY A CA 1
ATOM 956 C C . GLY A 1 129 ? 23.293 13.829 0.817 1.00 36.28 129 GLY A C 1
ATOM 957 O O . GLY A 1 129 ? 23.810 14.960 0.667 1.00 36.28 129 GLY A O 1
#

Radius of gyration: 22.26 Å; Cα contacts (8 Å, |Δi|>4): 104; chains: 1; bounding box: 55×51×35 Å

Sequence (129 aa):
MSAAFTGSPAPTPPTLGEVADIIRRHGTLLAAHFGEDKGMRDIRKHIAWYLHGFPAGSALRRALAMVKTFDELDCLLDRLDGTVPFPDSATGARGRQGSPARVALPDGWLTDPDDCRVPEGADAMGSGG

Secondary structure (DSSP, 8-state):
-HHHHHTPPPPPPPPHHHHHHHHHHHHHHHHHHH-HHHHHHHHHHHHHHHTSSS---HHHHHHHTT--SHHHHHHHHTTS-TTPPPPGGGSS--S--SSPP-PPPPTTTTT-TT--PPPTTTTS-----

=== Feature glossary ===
Annotated list of the representations used here:

Nearest PDB structures. The Foldseek neighbor list gives the closest experimentally determined structures in the PDB, ranked by structural alignment. TM-score near 1 means near-identical fold; near 0.3 means only rough topology match. This is how one finds what a novel AlphaFold prediction most resembles in the solved-structure universe.

Foldseek 3Di. Foldseek's 3Di representation compresses backbone geometry into a per-residue letter drawn from a learned twenty-state alphabet. It captures the tertiary interaction pattern around each residue — which residues are packed against it in space, regardless of where they are in sequence.

Radius of gyration, Cα contacts, bounding box. Radius of gyration (Rg) is the root-mean-square distance of Cα atoms from their centroid — a single number for overall size and compactness. A globular domain of N residues has Rg ≈ 2.2·N^0.38 Å; an extended or disordered chain has a much larger Rg. The Cα contact count is the number of residue pairs whose Cα atoms are within 8 Å and are more than four positions apart in sequence — a standard proxy for tertiary packing density. The bounding box is the smallest axis-aligned box enclosing all Cα atoms.

InterPro / GO / CATH / organism. The annotation block draws on four external resources. InterPro: which protein families and domains the sequence belongs to. GO: standardized terms for what the protein does, what process it participates in, and where in the cell it acts. CATH: which structural fold it has in the CATH hierarchy. Organism: the species of origin.

mmCIF coordinates. The mmCIF block holds the 3D Cartesian coordinates of each backbone atom (N, Cα, C, O) in ångströms. mmCIF is the PDB's canonical archive format — a tagged-loop text representation of the atomic model.

pLDDT. pLDDT is the predicted lDDT-Cα score: AlphaFold's confidence that the local environment of each residue (all inter-atomic distances within 15 Å) is correctly placed. It is a per-residue number between 0 and 100, with higher meaning more reliable.

Backbone torsions (φ/ψ). φ (phi) and ψ (psi) are the two rotatable backbone dihedrals per residue: φ is the C(i-1)–N–Cα–C torsion, ψ is the N–Cα–C–N(i+1) torsion, both in degrees on (−180°, 180°]. α-helical residues cluster near (−60°, −45°); β-strand residues near (−120°, +130°). A Ramachandran plot is simply a scatter of (φ, ψ) for every residue.

B-factor. For experimental (PDB) structures, the B-factor (temperature factor) quantifies the positional spread of each atom in the crystal — a combination of thermal vibration and static disorder — in units of Å². High B-factors mark flexible loops or poorly resolved regions; low B-factors mark the rigid, well-ordered core.

Secondary structure (3-state, P-SEA). SS3 is a coarse helix/strand/coil call (letters a/b/c) made by the P-SEA algorithm from inter-Cα distances and dihe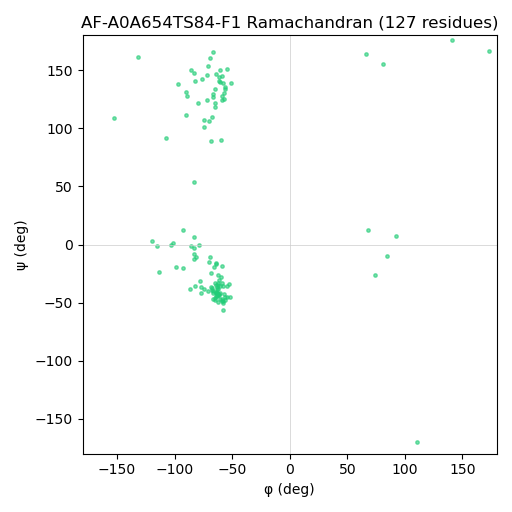drals. It is less detailed than DSSP but needs only Cα positions.

Predicted aligned error. Predicted aligned error is AlphaFold's pairwise confidence. Unlike pLDDT (per-residue), PAE is per-residue-pair and captures whether two parts of the structure are correctly placed relative to each other. Units are ångströms of expected positional error.

Solvent-accessible surface area. Solvent-accessible surface area (SASA) is the area in Å² traced out by the centre of a 1.4 Å probe sphere (a water molecule) rolled over the protein's van der Waals surface (Shrake–Rupley / Lee–Richards construction). Buried residues have near-zero SASA; fully exposed residues can exceed 200 Å². The total SASA scales roughly with the number of surface residues.

Secondary structure (8-state, DSSP). The SS8 string is DSSP's per-residue secondary-structure call. α-helix (H) means an i→i+4 H-bond ladder; β-strand (E) means the residue participates in a β-sheet; 3₁₀ (G) and π (I) are tighter and wider helices; T/S are turns/bends; '-' is loop.

Rendered structure images. Structure images are PyMOL renders from six orthogonal camera directions. Cartoon representation draws helices as coils and strands as arrows; sticks shows the backbone as bonds; surface shows the solvent-excluded envelope. Rainbow coloring maps sequence position to hue (blue→red, N→C); chain coloring assigns a distinct color per polypeptide.

Sequence. The amino-acid sequence is the protein's primary structure: the linear order of residues from the N-terminus to the C-terminus, written in one-letter code. Everything else here — the 3D coordinates, the secondary structure, the domain annotations — is ultimately a consequence of this string.

Contact-map, Ramachandran, and PAE plots. Three diagnostic plots accompany the record. The Cα contact map visualizes the tertiary structure as a 2D adjacency matrix (8 Å cutoff, sequence-local contacts suppressed). The Ramachandran plot shows the distribution of backbone (φ, ψ) torsions, with points in the α and β basins reflecting secondary structure content. The PAE plot shows AlphaFold's inter-residue confidence as a color matrix.